Protein AF-A0A952P368-F1 (afdb_monomer_lite)

Foldseek 3Di:
DDDLLVVCVVVVHHSPDDPVVSQVVVQVVCCVVVVDRDDDVVVVVVCVVVPPPPPPDPPPPDDDDDDDDDPDDDDDPVPPPPPPDDD

Sequence (87 aa):
MKKLGQIMNELGFRADASQASKEAFIKHLLRVSEGVHVMPPTEVELVAQQGSKVATLPTAQKRKLEDPQPIQLSFDFSSQKDDKDSA

pLDDT: mean 71.13, std 12.74, range [47.75, 91.62]

Structure (mmCIF, N/CA/C/O backbone):
data_AF-A0A952P368-F1
#
_entry.id   AF-A0A952P368-F1
#
loop_
_atom_site.group_PDB
_atom_site.id
_atom_site.type_symbol
_atom_site.label_atom_id
_atom_site.label_alt_id
_atom_site.label_comp_id
_atom_site.label_asym_id
_atom_site.label_entity_id
_atom_site.label_seq_id
_atom_site.pdbx_PDB_ins_code
_atom_site.Cartn_x
_atom_site.Cartn_y
_atom_site.Cartn_z
_atom_site.occupancy
_atom_site.B_iso_or_equiv
_atom_site.auth_seq_id
_atom_site.auth_comp_id
_atom_site.auth_asym_id
_atom_site.auth_atom_id
_atom_site.pdbx_PDB_model_num
ATOM 1 N N . MET A 1 1 ? 13.921 -12.332 9.052 1.00 51.09 1 MET A N 1
ATOM 2 C CA . MET A 1 1 ? 12.646 -11.717 8.616 1.00 51.09 1 MET A CA 1
ATOM 3 C C . MET A 1 1 ? 12.577 -11.770 7.096 1.00 51.09 1 MET A C 1
ATOM 5 O O . MET A 1 1 ? 13.588 -11.472 6.466 1.00 51.09 1 MET A O 1
ATOM 9 N N . LYS A 1 2 ? 11.450 -12.194 6.507 1.00 70.25 2 LYS A N 1
ATOM 10 C CA . LYS A 1 2 ? 11.276 -12.183 5.042 1.00 70.25 2 LYS A CA 1
ATOM 11 C C . LYS A 1 2 ? 11.284 -10.735 4.534 1.00 70.25 2 LYS A C 1
ATOM 13 O O . LYS A 1 2 ? 10.773 -9.848 5.215 1.00 70.25 2 LYS A O 1
ATOM 18 N N . LYS A 1 3 ? 11.869 -10.482 3.358 1.00 83.50 3 LYS A N 1
ATOM 19 C CA . LYS A 1 3 ? 11.852 -9.139 2.747 1.00 83.50 3 LYS A CA 1
ATOM 20 C C . LYS A 1 3 ? 10.470 -8.874 2.144 1.00 83.50 3 LYS A C 1
ATOM 22 O O . LYS A 1 3 ? 9.885 -9.776 1.556 1.00 83.50 3 LYS A O 1
ATOM 27 N N . LEU A 1 4 ? 9.982 -7.635 2.214 1.00 83.12 4 LEU A N 1
ATOM 28 C CA . LEU A 1 4 ? 8.660 -7.251 1.694 1.00 83.12 4 LEU A CA 1
ATOM 29 C C . LEU A 1 4 ? 8.426 -7.688 0.238 1.00 83.12 4 LEU A C 1
ATOM 31 O O . LEU A 1 4 ? 7.370 -8.215 -0.092 1.00 83.12 4 LEU A O 1
ATOM 35 N N . GLY A 1 5 ? 9.442 -7.548 -0.619 1.00 82.56 5 GLY A N 1
ATOM 36 C CA . GLY A 1 5 ? 9.357 -7.991 -2.013 1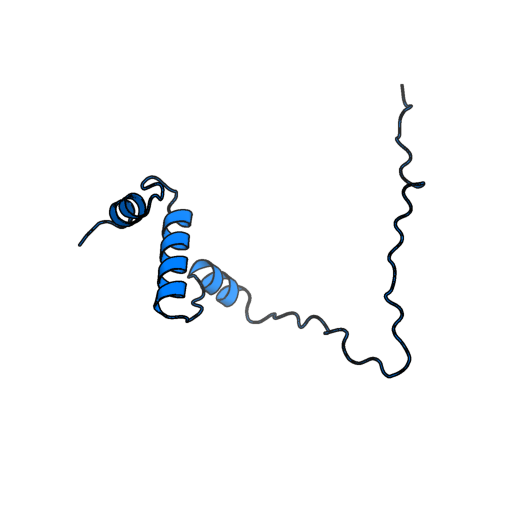.00 82.56 5 GLY A CA 1
ATOM 37 C C . GLY A 1 5 ? 9.146 -9.503 -2.173 1.00 82.56 5 GLY A C 1
ATOM 38 O O . GLY A 1 5 ? 8.503 -9.917 -3.128 1.00 82.56 5 GLY A O 1
ATOM 39 N N . GLN A 1 6 ? 9.627 -10.328 -1.235 1.00 86.00 6 GLN A N 1
ATOM 40 C CA . GLN A 1 6 ? 9.375 -11.776 -1.250 1.00 86.00 6 GLN A CA 1
ATOM 41 C C . GLN A 1 6 ? 7.917 -12.083 -0.908 1.00 86.00 6 GLN A C 1
ATOM 43 O O . GLN A 1 6 ? 7.306 -12.902 -1.580 1.00 86.00 6 GLN A O 1
ATOM 48 N N . ILE A 1 7 ? 7.349 -11.382 0.078 1.00 85.94 7 ILE A N 1
ATOM 49 C CA . ILE A 1 7 ? 5.935 -11.519 0.462 1.00 85.94 7 ILE A CA 1
ATOM 50 C C . ILE A 1 7 ? 5.029 -11.112 -0.705 1.00 85.94 7 ILE A C 1
ATOM 52 O O . ILE A 1 7 ? 4.077 -11.813 -1.028 1.00 85.94 7 ILE A O 1
ATOM 56 N N . MET A 1 8 ? 5.359 -10.007 -1.379 1.00 87.81 8 MET A N 1
ATOM 57 C CA . MET A 1 8 ? 4.645 -9.580 -2.583 1.00 87.81 8 MET A CA 1
ATOM 58 C C . MET A 1 8 ? 4.703 -10.644 -3.680 1.00 87.81 8 MET A C 1
ATOM 60 O O . MET A 1 8 ? 3.667 -10.971 -4.248 1.00 87.81 8 MET A O 1
ATOM 64 N N . ASN A 1 9 ? 5.880 -11.227 -3.927 1.00 91.12 9 ASN A N 1
ATOM 65 C CA . ASN A 1 9 ? 6.043 -12.266 -4.943 1.00 91.12 9 ASN A CA 1
ATOM 66 C C . ASN A 1 9 ? 5.250 -13.543 -4.617 1.00 91.12 9 ASN 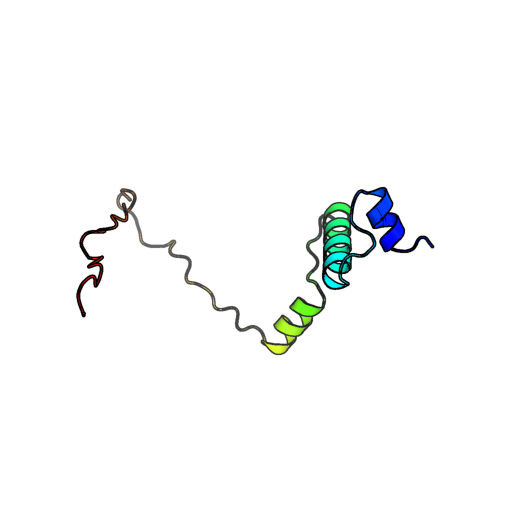A C 1
ATOM 68 O O . ASN A 1 9 ? 4.622 -14.114 -5.501 1.00 91.12 9 ASN A O 1
ATOM 72 N N . GLU A 1 10 ? 5.240 -13.968 -3.347 1.00 87.00 10 GLU A N 1
ATOM 73 C CA . GLU A 1 10 ? 4.451 -15.118 -2.870 1.00 87.00 10 GLU A CA 1
ATOM 74 C C . GLU A 1 10 ? 2.940 -14.911 -3.087 1.00 87.00 10 GLU A C 1
ATOM 76 O O . GLU A 1 10 ? 2.213 -15.870 -3.331 1.00 87.00 10 GLU A O 1
ATOM 81 N N . LEU A 1 11 ? 2.474 -13.661 -3.051 1.00 85.44 11 LEU A N 1
ATOM 82 C CA . LEU A 1 11 ? 1.073 -13.284 -3.256 1.00 85.44 11 LEU A CA 1
ATOM 83 C C . LEU A 1 11 ? 0.737 -12.931 -4.717 1.00 85.44 11 LEU A C 1
ATOM 85 O O . LEU A 1 11 ? -0.370 -12.478 -4.997 1.00 85.44 11 LEU A O 1
ATOM 89 N N . GLY A 1 12 ? 1.676 -13.123 -5.651 1.00 86.31 12 GLY A N 1
ATOM 90 C CA . GLY A 1 12 ? 1.478 -12.842 -7.077 1.00 86.31 12 GLY A CA 1
ATOM 91 C C . GLY A 1 12 ? 1.634 -11.369 -7.471 1.00 86.31 12 GLY A C 1
ATOM 92 O O . GLY A 1 12 ? 1.309 -10.991 -8.595 1.00 86.31 12 GLY A O 1
ATOM 93 N N . PHE A 1 13 ? 2.151 -10.524 -6.577 1.00 86.62 13 PHE A N 1
ATOM 94 C CA . PHE A 1 13 ? 2.473 -9.129 -6.863 1.00 86.62 13 PHE A CA 1
ATOM 95 C C . PHE A 1 13 ? 3.922 -8.972 -7.327 1.00 86.62 13 PHE A C 1
ATOM 97 O O . PHE A 1 13 ? 4.831 -9.697 -6.921 1.00 86.62 13 PHE A O 1
ATOM 104 N N . ARG A 1 14 ? 4.169 -7.949 -8.149 1.00 87.38 14 ARG A N 1
ATOM 105 C CA . ARG A 1 14 ? 5.515 -7.636 -8.641 1.00 87.38 14 ARG A CA 1
ATOM 106 C C . ARG A 1 14 ? 6.446 -7.219 -7.498 1.00 87.38 14 ARG A C 1
ATOM 108 O O . ARG A 1 14 ? 6.264 -6.164 -6.893 1.00 87.38 14 ARG A O 1
ATOM 115 N N . ALA A 1 15 ? 7.501 -7.997 -7.263 1.00 84.88 15 ALA A N 1
ATOM 116 C CA . ALA A 1 15 ? 8.523 -7.691 -6.256 1.00 84.88 15 ALA A CA 1
ATOM 117 C C . ALA A 1 15 ? 9.363 -6.435 -6.580 1.00 84.88 15 ALA A C 1
ATOM 119 O O . ALA A 1 15 ? 9.883 -5.776 -5.672 1.00 84.88 15 ALA A O 1
ATOM 120 N N . ASP A 1 16 ? 9.492 -6.092 -7.867 1.00 89.31 16 ASP A N 1
ATOM 121 C CA . ASP A 1 16 ? 10.264 -4.932 -8.341 1.00 89.31 16 ASP A CA 1
ATOM 122 C C . ASP A 1 16 ? 9.484 -3.609 -8.315 1.00 89.31 16 ASP A C 1
ATOM 124 O O . ASP A 1 16 ? 10.018 -2.581 -8.721 1.00 89.31 16 ASP A O 1
ATOM 128 N N . ALA A 1 17 ? 8.246 -3.615 -7.815 1.00 87.19 17 ALA A N 1
ATOM 129 C CA . ALA A 1 17 ? 7.390 -2.440 -7.846 1.00 87.19 17 ALA A CA 1
ATOM 130 C C . ALA A 1 17 ? 8.026 -1.222 -7.147 1.00 87.19 17 ALA A C 1
ATOM 132 O O . ALA A 1 17 ? 8.868 -1.354 -6.241 1.00 87.19 17 ALA A O 1
ATOM 133 N N . SER A 1 18 ? 7.585 -0.029 -7.562 1.00 91.62 18 SER A N 1
ATOM 134 C CA . SER A 1 18 ? 7.995 1.243 -6.962 1.00 91.62 18 SER A CA 1
ATOM 135 C C . SER A 1 18 ? 7.741 1.248 -5.453 1.00 91.62 18 SER A C 1
ATOM 137 O O . SER A 1 18 ? 6.849 0.551 -4.962 1.00 91.62 18 SER A O 1
ATOM 139 N N . GLN A 1 19 ? 8.503 2.049 -4.703 1.00 87.12 19 GLN A N 1
ATOM 140 C CA . GLN A 1 19 ? 8.327 2.137 -3.247 1.00 87.12 19 GLN A CA 1
ATOM 141 C C . GLN A 1 19 ? 6.890 2.522 -2.867 1.00 87.12 19 GLN A C 1
ATOM 143 O O . GLN A 1 19 ? 6.287 1.857 -2.031 1.00 87.12 19 GLN A O 1
ATOM 148 N N . ALA A 1 20 ? 6.282 3.465 -3.595 1.00 88.19 20 ALA A N 1
ATOM 149 C CA . ALA A 1 20 ? 4.877 3.835 -3.414 1.00 88.19 20 ALA A CA 1
ATOM 150 C C . ALA A 1 20 ? 3.909 2.640 -3.550 1.00 88.19 20 ALA A C 1
ATOM 152 O O . ALA A 1 20 ? 2.956 2.505 -2.786 1.00 88.19 20 ALA A O 1
ATOM 153 N N . SER A 1 21 ? 4.166 1.726 -4.492 1.00 87.50 21 SER A N 1
ATOM 154 C CA . SER A 1 21 ? 3.329 0.530 -4.681 1.00 87.50 21 SER A CA 1
ATOM 155 C C . SER A 1 21 ? 3.500 -0.477 -3.542 1.00 87.50 21 SER A C 1
ATOM 157 O O . SER A 1 21 ? 2.539 -1.126 -3.132 1.00 87.50 21 SER A O 1
ATOM 159 N N . LYS A 1 22 ? 4.723 -0.602 -3.016 1.00 90.12 22 LYS A N 1
ATOM 160 C CA . LYS A 1 22 ? 5.043 -1.461 -1.867 1.00 90.12 22 LYS A CA 1
ATOM 161 C C . LYS A 1 22 ? 4.362 -0.962 -0.594 1.00 90.12 22 LYS A C 1
ATOM 163 O O . LYS A 1 22 ? 3.817 -1.758 0.166 1.00 90.12 22 LYS A O 1
ATOM 168 N N . GLU A 1 23 ? 4.334 0.350 -0.398 1.00 88.31 23 GLU A N 1
ATOM 169 C CA . GLU A 1 23 ? 3.623 0.991 0.709 1.00 88.31 23 GLU A CA 1
ATOM 170 C C . GLU A 1 23 ? 2.107 0.824 0.588 1.00 88.31 23 GLU A C 1
ATOM 172 O O . GLU A 1 23 ? 1.455 0.429 1.555 1.00 88.31 23 GLU A O 1
ATOM 177 N N . ALA A 1 24 ? 1.538 1.041 -0.602 1.00 87.06 24 ALA A N 1
ATOM 178 C CA . ALA A 1 24 ? 0.115 0.815 -0.849 1.00 87.06 24 ALA A CA 1
ATOM 179 C C . ALA A 1 24 ? -0.291 -0.646 -0.588 1.00 87.06 24 ALA A C 1
ATOM 181 O O . ALA A 1 24 ? -1.341 -0.906 0.003 1.00 87.06 24 ALA A O 1
ATOM 182 N N . PHE A 1 25 ? 0.566 -1.595 -0.973 1.00 88.12 25 PHE A N 1
ATOM 183 C CA . PHE A 1 25 ? 0.382 -3.015 -0.696 1.00 88.12 25 PHE A CA 1
ATOM 184 C C . PHE A 1 25 ? 0.363 -3.315 0.812 1.00 88.12 25 PHE A C 1
ATOM 186 O O . PHE A 1 25 ? -0.556 -3.980 1.291 1.00 88.12 25 PHE A O 1
ATOM 193 N N . ILE A 1 26 ? 1.312 -2.771 1.584 1.00 88.06 26 ILE A N 1
ATOM 194 C CA . ILE A 1 26 ? 1.312 -2.918 3.050 1.00 88.06 26 ILE A CA 1
ATOM 195 C C . ILE A 1 26 ? 0.062 -2.281 3.663 1.00 88.06 26 ILE A C 1
ATOM 197 O O . ILE A 1 26 ? -0.582 -2.892 4.512 1.00 88.06 26 ILE A O 1
ATOM 201 N N . LYS A 1 27 ? -0.313 -1.076 3.218 1.00 84.62 27 LYS A N 1
ATOM 202 C CA . LYS A 1 27 ? -1.507 -0.368 3.701 1.00 84.62 27 LYS A CA 1
ATOM 203 C C . LYS A 1 27 ? -2.769 -1.196 3.473 1.00 84.62 27 LYS A C 1
ATOM 205 O O . LYS A 1 27 ? -3.638 -1.248 4.339 1.00 84.62 27 LYS A O 1
ATOM 210 N N . HIS A 1 28 ? -2.866 -1.857 2.321 1.00 83.81 28 HIS A N 1
ATOM 211 C CA . HIS A 1 28 ? -3.969 -2.762 2.032 1.00 83.81 28 HIS A CA 1
ATOM 212 C C . HIS A 1 28 ? -3.980 -3.963 2.985 1.00 83.81 28 HIS A C 1
ATOM 214 O O . HIS A 1 28 ? -5.023 -4.251 3.565 1.00 83.81 28 HIS A O 1
ATOM 220 N N . LEU A 1 29 ? -2.833 -4.615 3.204 1.00 83.94 29 LEU A N 1
ATOM 221 C CA . LEU A 1 29 ? -2.738 -5.753 4.122 1.00 83.94 29 LEU A CA 1
ATOM 222 C C . LEU A 1 29 ? -3.105 -5.380 5.561 1.00 83.94 29 LEU A C 1
ATOM 224 O O . LEU A 1 29 ? -3.901 -6.088 6.168 1.00 83.94 29 LEU A O 1
ATOM 228 N N . LEU A 1 30 ? -2.594 -4.256 6.072 1.00 80.69 30 LEU A N 1
ATOM 229 C CA . LEU A 1 30 ? -2.930 -3.753 7.409 1.00 80.69 30 LEU A CA 1
ATOM 230 C C . LEU A 1 30 ? -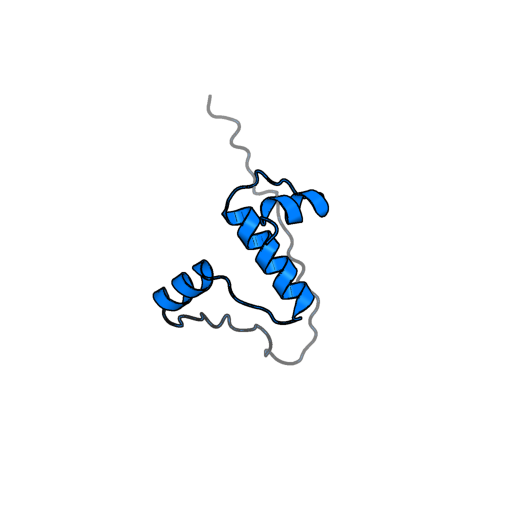4.422 -3.437 7.536 1.00 80.69 30 LEU A C 1
ATOM 232 O O . LEU A 1 30 ? -5.070 -3.832 8.503 1.00 80.69 30 LEU A O 1
ATOM 236 N N . ARG A 1 31 ? -5.000 -2.785 6.519 1.00 75.19 31 ARG A N 1
ATOM 237 C CA . ARG A 1 31 ? -6.437 -2.490 6.479 1.00 75.19 31 ARG A CA 1
ATOM 238 C C . ARG A 1 31 ? -7.279 -3.764 6.528 1.00 75.19 31 ARG A C 1
ATOM 240 O O . ARG A 1 31 ? -8.302 -3.784 7.207 1.00 75.19 31 ARG A O 1
ATOM 247 N N . VAL A 1 32 ? -6.876 -4.800 5.794 1.00 78.94 32 VAL A N 1
ATOM 248 C CA . VAL A 1 32 ? -7.575 -6.092 5.778 1.00 78.94 32 VAL A CA 1
ATOM 249 C C . VAL A 1 32 ? -7.384 -6.839 7.101 1.00 78.94 32 VAL A C 1
ATOM 251 O O . VAL A 1 32 ? -8.331 -7.462 7.568 1.00 78.94 32 VAL A O 1
ATOM 254 N N . SER A 1 33 ? -6.203 -6.764 7.724 1.00 77.00 33 SER A N 1
ATOM 255 C CA . SER A 1 33 ? -5.909 -7.497 8.960 1.00 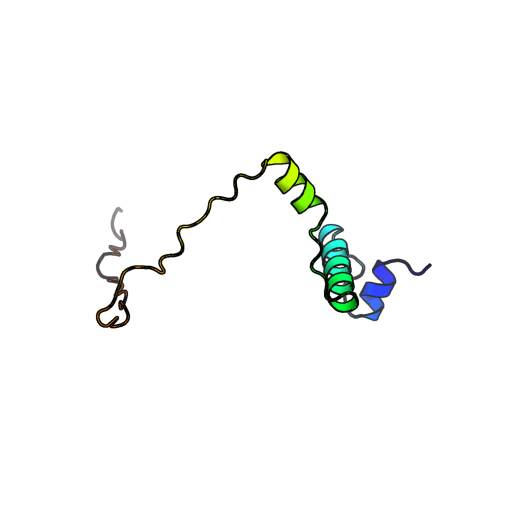77.00 33 SER A CA 1
ATOM 256 C C . SER A 1 33 ? -6.518 -6.873 10.212 1.00 77.00 33 SER A C 1
ATOM 258 O O . SER A 1 33 ? -6.934 -7.601 11.105 1.00 77.00 33 SER A O 1
ATOM 260 N N . GLU A 1 34 ? -6.560 -5.544 10.301 1.00 64.12 34 GLU A N 1
ATOM 261 C CA . GLU A 1 34 ? -7.041 -4.843 11.498 1.00 64.12 34 GLU A CA 1
ATOM 262 C C . GLU A 1 34 ? -8.507 -4.414 11.376 1.00 64.12 34 GLU A C 1
ATOM 264 O O . GLU A 1 34 ? -9.146 -4.113 12.379 1.00 64.12 34 GLU A O 1
ATOM 269 N N . GLY A 1 35 ? -9.058 -4.338 10.158 1.00 55.97 35 GLY A N 1
ATOM 270 C CA . GLY A 1 35 ? -10.357 -3.701 9.911 1.00 55.97 35 GLY A CA 1
ATOM 271 C C . GLY A 1 35 ? -10.363 -2.190 10.197 1.00 55.97 35 GLY A C 1
ATOM 272 O O . GLY A 1 35 ? -11.393 -1.536 10.038 1.00 55.97 35 GLY A O 1
ATOM 273 N N . VAL A 1 36 ? -9.221 -1.617 10.592 1.00 57.12 36 VAL A N 1
ATOM 274 C CA . VAL A 1 36 ? -9.057 -0.213 10.975 1.00 57.12 36 VAL A CA 1
ATOM 275 C C . VAL A 1 36 ? -8.454 0.568 9.810 1.00 57.12 36 VAL A C 1
ATOM 277 O O . VAL A 1 36 ? -7.484 0.161 9.169 1.00 57.12 36 VAL A O 1
ATOM 280 N N . HIS A 1 37 ? -9.067 1.705 9.489 1.00 57.28 37 HIS A N 1
ATOM 281 C CA . HIS A 1 37 ? -8.603 2.589 8.428 1.00 57.28 37 HIS A CA 1
ATOM 282 C C . HIS A 1 37 ? -7.448 3.458 8.940 1.00 57.28 37 HIS A C 1
ATOM 284 O O . HIS A 1 37 ? -7.678 4.405 9.688 1.00 57.28 37 HIS A O 1
ATOM 290 N N . VAL A 1 38 ? -6.213 3.145 8.540 1.00 62.09 38 VAL A N 1
ATOM 291 C CA . VAL A 1 38 ? -5.029 3.939 8.905 1.00 62.09 38 VAL A CA 1
ATOM 292 C C . VAL A 1 38 ? -4.631 4.857 7.747 1.00 62.09 38 VAL A C 1
ATOM 294 O O . VAL A 1 38 ? -4.483 4.418 6.598 1.00 62.09 38 VAL A O 1
ATOM 297 N N . MET A 1 39 ? -4.476 6.146 8.051 1.00 63.91 39 MET A N 1
ATOM 298 C CA . MET A 1 39 ? -4.043 7.170 7.099 1.00 63.91 39 MET A CA 1
ATOM 299 C C . MET A 1 39 ? -2.522 7.037 6.860 1.00 63.91 39 MET A C 1
ATOM 301 O O . MET A 1 39 ? -1.770 6.878 7.820 1.00 63.91 39 MET A O 1
ATOM 305 N N . PRO A 1 40 ? -2.046 7.037 5.603 1.00 68.06 40 PRO A N 1
ATOM 306 C CA . PRO A 1 40 ? -0.642 6.867 5.258 1.00 68.06 40 PRO A CA 1
ATOM 307 C C . PRO A 1 40 ? 0.156 8.130 5.610 1.00 68.06 40 PRO A C 1
ATOM 309 O O . PRO A 1 40 ? -0.400 9.228 5.592 1.00 68.06 40 PRO A O 1
ATOM 312 N N . PRO A 1 41 ? 1.468 8.003 5.863 1.00 67.56 41 PRO A N 1
ATOM 313 C CA . PRO A 1 41 ? 2.295 9.098 6.371 1.00 67.56 41 PRO A CA 1
ATOM 314 C C . PRO A 1 41 ? 2.298 10.334 5.462 1.00 67.56 41 PRO A C 1
ATOM 316 O O . PRO A 1 41 ? 2.241 11.447 5.965 1.00 67.56 41 PRO A O 1
ATOM 319 N N . THR A 1 42 ? 2.254 10.165 4.137 1.00 71.31 42 THR A N 1
ATOM 320 C CA . THR A 1 42 ? 2.160 11.291 3.192 1.00 71.31 42 THR A CA 1
ATOM 321 C C . THR A 1 42 ? 0.843 12.060 3.319 1.00 71.31 42 THR A C 1
ATOM 323 O O . THR A 1 42 ? 0.833 13.285 3.279 1.00 71.31 42 THR A O 1
ATOM 326 N N . GLU A 1 43 ? -0.283 11.363 3.502 1.00 67.81 43 GLU A N 1
ATOM 327 C CA . GLU A 1 43 ? -1.570 12.024 3.761 1.00 67.81 43 GLU A CA 1
ATOM 328 C C . GLU A 1 43 ? -1.570 12.672 5.152 1.00 67.81 43 GLU A C 1
ATOM 330 O O . GLU A 1 43 ? -2.109 13.762 5.306 1.00 67.81 43 GLU A O 1
ATOM 335 N N . VAL A 1 44 ? -0.908 12.065 6.145 1.00 74.19 44 VAL A N 1
ATOM 336 C CA . VAL A 1 44 ? -0.731 12.662 7.479 1.00 74.19 44 VAL A CA 1
ATOM 337 C C . VAL A 1 44 ? 0.079 13.960 7.404 1.00 74.19 44 VAL A C 1
ATOM 339 O O . VAL A 1 44 ? -0.320 14.950 8.011 1.00 74.19 44 VAL A O 1
ATOM 342 N N . GLU A 1 45 ? 1.171 13.998 6.636 1.00 74.31 45 GLU A N 1
ATOM 343 C CA . GLU A 1 45 ? 1.975 15.208 6.422 1.00 74.31 45 GLU A CA 1
ATOM 344 C C . GLU A 1 45 ? 1.176 16.307 5.716 1.00 74.31 45 GLU A C 1
ATOM 346 O O . GLU A 1 45 ? 1.206 17.462 6.140 1.00 74.31 45 GLU A O 1
ATOM 351 N N . LEU A 1 46 ? 0.406 15.953 4.685 1.00 70.75 46 LEU A N 1
ATOM 352 C CA . LEU A 1 46 ? -0.453 16.900 3.974 1.00 70.75 46 LEU A CA 1
ATOM 353 C C . LEU A 1 46 ? -1.562 17.454 4.877 1.00 70.75 46 LEU A C 1
ATOM 355 O O . LEU A 1 46 ? -1.802 18.659 4.879 1.00 70.75 46 LEU A O 1
ATOM 359 N N . VAL A 1 47 ? -2.198 16.610 5.693 1.00 69.44 47 VAL A N 1
ATOM 360 C CA . VAL A 1 47 ? -3.229 17.028 6.656 1.00 69.44 47 VAL A CA 1
ATOM 361 C C . VAL A 1 47 ? -2.633 17.893 7.771 1.00 69.44 47 VAL A C 1
ATOM 363 O O . VAL A 1 47 ? -3.245 18.889 8.167 1.00 69.44 47 VAL A O 1
ATOM 366 N N . ALA A 1 48 ? -1.427 17.567 8.243 1.00 69.44 48 ALA A N 1
ATOM 367 C CA . ALA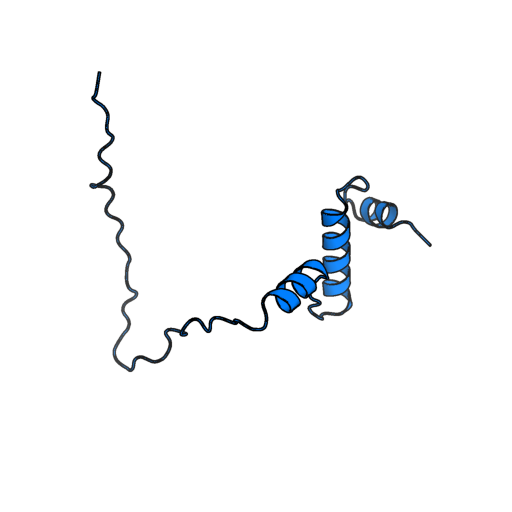 A 1 48 ? -0.705 18.365 9.230 1.00 69.44 48 ALA A CA 1
ATOM 368 C C . ALA A 1 48 ? -0.316 19.748 8.678 1.00 69.44 48 ALA A C 1
ATOM 370 O O . ALA A 1 48 ? -0.434 20.746 9.386 1.00 69.44 48 ALA A O 1
ATOM 371 N N . GLN A 1 49 ? 0.088 19.827 7.406 1.00 68.19 49 GLN A N 1
ATOM 372 C CA . GLN A 1 49 ? 0.436 21.087 6.741 1.00 68.19 49 GLN A CA 1
ATOM 373 C C . GLN A 1 49 ? -0.789 21.933 6.365 1.00 68.19 49 GLN A C 1
ATOM 375 O O . GLN A 1 49 ? -0.726 23.160 6.411 1.00 68.19 49 GLN A O 1
ATOM 380 N N . GLN A 1 50 ? -1.911 21.304 5.998 1.00 63.66 50 GLN A N 1
ATOM 381 C CA . GLN A 1 50 ? -3.122 22.001 5.544 1.00 63.66 50 GLN A CA 1
ATOM 382 C C . GLN A 1 50 ? -4.054 22.455 6.673 1.00 63.66 50 GLN A C 1
ATOM 384 O O . GLN A 1 50 ? -5.046 23.126 6.384 1.00 63.66 50 GLN A O 1
ATOM 389 N N . GLY A 1 51 ? -3.733 22.137 7.934 1.00 54.84 51 GLY A N 1
ATOM 390 C CA . GLY A 1 51 ? -4.346 22.731 9.121 1.00 54.84 51 GLY A CA 1
ATOM 391 C C . GLY A 1 51 ? -5.869 22.834 9.038 1.00 54.84 51 GLY A C 1
ATOM 392 O O . GLY A 1 51 ? -6.399 23.924 8.856 1.00 54.84 51 GLY A O 1
ATOM 393 N N . SER A 1 52 ? -6.566 21.699 9.147 1.00 58.59 52 SER A N 1
ATOM 394 C CA . SER A 1 52 ? -8.022 21.585 9.351 1.00 58.59 52 SER A CA 1
ATOM 395 C C . SER A 1 52 ? -8.903 22.587 8.578 1.00 58.59 52 SER A C 1
ATOM 397 O O . SER A 1 52 ? -9.881 23.115 9.103 1.00 58.59 52 SER A O 1
ATOM 399 N N . LYS A 1 53 ? -8.610 22.845 7.299 1.00 59.16 53 LYS A N 1
ATOM 400 C CA . LYS A 1 53 ? -9.588 23.439 6.375 1.00 59.16 53 LYS A CA 1
ATOM 401 C C . LYS A 1 53 ? -10.424 22.327 5.757 1.00 59.16 53 LYS A C 1
ATOM 403 O O . LYS A 1 53 ? -10.396 22.102 4.551 1.00 59.16 53 LYS A O 1
ATOM 408 N N . VAL A 1 54 ? -11.163 21.602 6.595 1.00 56.59 54 VAL A N 1
ATOM 409 C CA . VAL A 1 54 ? -12.244 20.742 6.110 1.00 56.59 54 VAL A CA 1
ATOM 410 C C . VAL A 1 54 ? -13.316 21.686 5.579 1.00 56.59 54 VAL A C 1
ATOM 412 O O . VAL A 1 54 ? -14.095 22.248 6.344 1.00 56.59 54 VAL A O 1
ATOM 415 N N . ALA A 1 55 ? -13.305 21.937 4.271 1.00 63.50 55 ALA A N 1
ATOM 416 C CA . ALA A 1 55 ? -14.391 22.631 3.603 1.00 63.50 55 ALA A CA 1
ATOM 417 C C . ALA A 1 55 ? -15.633 21.746 3.729 1.00 63.50 55 ALA A C 1
ATOM 419 O O . ALA A 1 55 ? -15.788 20.756 3.014 1.00 63.50 55 ALA A O 1
ATOM 420 N N . THR A 1 56 ? -16.490 22.068 4.693 1.00 58.62 56 THR A N 1
ATOM 421 C CA . THR A 1 56 ? -17.799 21.450 4.854 1.00 58.62 56 THR A CA 1
ATOM 422 C C . THR A 1 56 ? -18.594 21.752 3.590 1.00 58.62 56 THR A C 1
ATOM 424 O O . THR A 1 56 ? -19.145 22.840 3.431 1.00 58.62 56 THR A O 1
ATOM 427 N N . LEU A 1 57 ? -18.617 20.807 2.649 1.00 61.38 57 LEU A N 1
ATOM 428 C CA . LEU A 1 57 ? -19.556 20.859 1.538 1.00 61.38 57 LEU A CA 1
ATOM 429 C C . LEU A 1 57 ? -20.960 20.864 2.154 1.00 61.38 57 LEU A C 1
ATOM 431 O O . LEU A 1 57 ? -21.264 19.956 2.935 1.00 61.38 57 LEU A O 1
ATOM 435 N N . PRO A 1 58 ? -21.808 21.869 1.869 1.00 55.94 58 PRO A N 1
ATOM 436 C CA . PRO A 1 58 ? -23.171 21.861 2.361 1.00 55.94 58 PRO A CA 1
ATOM 437 C C . PRO A 1 58 ? -23.855 20.631 1.773 1.00 55.94 58 PRO A C 1
ATOM 439 O O . PRO A 1 58 ? -24.111 20.548 0.572 1.00 55.94 58 PRO A O 1
ATOM 442 N N . THR A 1 59 ? -24.126 19.648 2.627 1.00 55.34 59 THR A N 1
ATOM 443 C CA . THR A 1 59 ? -25.003 18.538 2.296 1.00 55.34 59 THR A CA 1
ATOM 444 C C . THR A 1 59 ? -26.345 19.145 1.910 1.00 55.34 59 THR A C 1
ATOM 446 O O . THR A 1 59 ? -27.041 19.750 2.725 1.00 55.34 59 THR A O 1
ATOM 449 N N . ALA A 1 60 ? -26.693 19.026 0.630 1.00 53.69 60 ALA A N 1
ATOM 450 C CA . ALA A 1 60 ? -27.950 19.482 0.050 1.00 53.69 60 ALA A CA 1
ATOM 451 C C . ALA A 1 60 ? -29.135 18.615 0.522 1.00 53.69 60 ALA A C 1
ATOM 453 O O . ALA A 1 60 ? -29.916 18.108 -0.273 1.00 53.69 60 ALA A O 1
ATOM 454 N N . GLN A 1 61 ? -29.269 18.411 1.831 1.00 55.69 61 GLN A N 1
ATOM 455 C CA . GLN A 1 61 ? -30.341 17.642 2.449 1.00 55.69 61 GLN A CA 1
ATOM 456 C C . GLN A 1 61 ? -30.920 18.436 3.613 1.00 55.69 61 GLN A C 1
ATOM 458 O O . GLN A 1 61 ? -30.678 18.132 4.776 1.00 55.69 61 GLN A O 1
ATOM 463 N N . LYS A 1 62 ? -31.654 19.500 3.269 1.00 52.56 62 LYS A N 1
ATOM 464 C CA . LYS A 1 62 ? -32.777 20.071 4.037 1.00 52.56 62 LYS A CA 1
ATOM 465 C C . LYS A 1 62 ? -33.373 21.246 3.253 1.00 52.56 62 LYS A C 1
ATOM 467 O O . LYS A 1 62 ? -33.301 22.401 3.660 1.00 52.56 62 LYS A O 1
ATOM 472 N N . ARG A 1 63 ? -33.998 20.954 2.111 1.00 50.16 63 ARG A N 1
ATOM 473 C CA . ARG A 1 63 ? -35.148 21.747 1.657 1.00 50.16 63 ARG A CA 1
ATOM 474 C C . ARG A 1 63 ? -36.348 20.814 1.576 1.00 50.16 63 ARG A C 1
ATOM 476 O O . ARG A 1 63 ? -36.224 19.655 1.205 1.00 50.16 63 ARG A O 1
ATOM 483 N N . LYS A 1 64 ? -37.425 21.325 2.152 1.00 47.75 64 LYS A N 1
ATOM 484 C CA . LYS A 1 64 ? -38.613 20.643 2.647 1.00 47.75 64 LYS A CA 1
ATOM 485 C C . LYS A 1 64 ? -39.436 20.029 1.510 1.00 47.75 64 LYS A C 1
ATOM 487 O O . LYS A 1 64 ? -39.481 20.606 0.436 1.00 47.75 64 LYS A O 1
ATOM 492 N N . LEU A 1 65 ? -40.092 18.911 1.830 1.00 54.25 65 LEU A N 1
ATOM 493 C CA . LEU A 1 65 ? -41.519 18.657 1.594 1.00 54.25 65 LEU A CA 1
ATOM 494 C C . LEU A 1 65 ? -42.118 19.370 0.365 1.00 54.25 65 LEU A C 1
ATOM 496 O O . LEU A 1 65 ? -42.604 20.484 0.506 1.00 54.25 65 LEU A O 1
ATOM 500 N N . GLU A 1 66 ? -42.023 18.733 -0.802 1.00 55.84 66 GLU A N 1
ATOM 501 C CA . GLU A 1 66 ? -43.091 18.483 -1.793 1.00 55.84 66 GLU A CA 1
ATOM 502 C C . GLU A 1 66 ? -42.428 17.910 -3.067 1.00 55.84 66 GLU A C 1
ATOM 504 O O . GLU A 1 66 ? -41.516 18.508 -3.629 1.00 55.84 66 GLU A O 1
ATOM 509 N N . ASP A 1 67 ? -42.799 16.665 -3.384 1.00 60.56 67 ASP A N 1
ATOM 510 C CA . ASP A 1 67 ? -42.387 15.755 -4.473 1.00 60.56 67 ASP A CA 1
ATOM 511 C C . ASP A 1 67 ? -41.105 16.041 -5.295 1.00 60.56 67 ASP A C 1
ATOM 513 O O . ASP A 1 67 ? -41.095 16.905 -6.175 1.00 60.56 67 ASP A O 1
ATOM 517 N N . PRO A 1 68 ? -40.038 15.220 -5.161 1.00 57.75 68 PRO A N 1
ATOM 518 C CA . PRO A 1 68 ? -38.897 15.286 -6.059 1.00 57.75 68 PRO A CA 1
ATOM 519 C C . PRO A 1 68 ? -39.120 14.354 -7.255 1.00 57.75 68 PRO A C 1
ATOM 521 O O . PRO A 1 68 ? -38.767 13.174 -7.219 1.00 57.75 68 PRO A O 1
ATOM 524 N N . GLN A 1 69 ? -39.650 14.883 -8.356 1.00 64.06 69 GLN A N 1
ATOM 525 C CA . GLN A 1 69 ? -39.324 14.284 -9.651 1.00 64.06 69 GLN A CA 1
ATOM 526 C C . GLN A 1 69 ? -37.795 14.354 -9.821 1.00 64.06 69 GLN A C 1
ATOM 528 O O . GLN A 1 69 ? -37.204 15.404 -9.539 1.00 64.06 69 GLN A O 1
ATOM 533 N N . PRO A 1 70 ? -37.125 13.259 -10.222 1.00 70.19 70 PRO A N 1
ATOM 534 C CA . PRO A 1 70 ? -35.688 13.284 -10.444 1.00 70.19 70 PRO A CA 1
ATOM 535 C C . PRO A 1 70 ? -35.369 14.355 -11.489 1.00 70.19 70 PRO A C 1
ATOM 537 O O . PRO A 1 70 ? -35.932 14.357 -12.583 1.00 70.19 70 PRO A O 1
ATOM 540 N N . ILE A 1 71 ? -34.480 15.288 -11.141 1.00 71.38 71 ILE A N 1
ATOM 541 C CA . ILE A 1 71 ? -34.022 16.325 -12.067 1.00 71.38 71 ILE A CA 1
ATOM 542 C C . ILE A 1 71 ? -33.252 15.621 -13.181 1.00 71.38 71 ILE A C 1
ATOM 544 O O . ILE A 1 71 ? -32.120 15.172 -12.991 1.00 71.38 71 ILE A O 1
ATOM 548 N N . GLN A 1 72 ? -33.884 15.500 -14.342 1.00 71.31 72 GLN A N 1
ATOM 549 C CA . GLN A 1 72 ? -33.259 14.950 -15.529 1.00 71.31 72 GLN A CA 1
ATOM 550 C C . GLN A 1 72 ? -32.373 16.034 -16.151 1.00 71.31 72 GLN A C 1
ATOM 552 O O . GLN A 1 72 ? -32.860 17.002 -16.735 1.00 71.31 72 GLN A O 1
ATOM 557 N N . LEU A 1 73 ? -31.057 15.885 -16.001 1.00 78.44 73 LEU A N 1
ATOM 558 C CA . LEU A 1 73 ? -30.084 16.722 -16.698 1.00 78.44 73 LEU A CA 1
ATOM 559 C C . LEU A 1 73 ? -30.091 16.322 -18.179 1.00 78.44 73 LEU A C 1
ATOM 561 O O . LEU A 1 73 ? -29.584 15.262 -18.544 1.00 78.44 73 LEU A O 1
ATOM 565 N N . SER A 1 74 ? -30.713 17.140 -19.026 1.00 79.69 74 SER A N 1
ATOM 566 C CA . SER A 1 74 ? -30.613 17.007 -20.479 1.00 79.69 74 SER A CA 1
ATOM 567 C C . SER A 1 74 ? -29.345 17.713 -20.957 1.00 79.69 74 SER A C 1
ATOM 569 O O . SER A 1 74 ? -29.088 18.863 -20.605 1.00 79.69 74 SER A O 1
ATOM 571 N N . PHE A 1 75 ? -28.533 16.998 -21.733 1.00 77.25 75 PHE A N 1
ATOM 572 C CA . PHE A 1 75 ? -27.369 17.554 -22.413 1.00 77.25 75 PHE A CA 1
ATOM 573 C C . PHE A 1 75 ? -27.755 17.872 -23.855 1.00 77.25 75 PHE A C 1
ATOM 575 O O . PHE A 1 75 ? -28.194 16.985 -24.587 1.00 77.25 75 PHE A O 1
ATOM 582 N N . ASP A 1 76 ? -27.596 19.134 -24.247 1.00 76.69 76 ASP A N 1
ATOM 583 C CA . ASP A 1 76 ? -27.809 19.586 -25.618 1.00 76.69 76 ASP A CA 1
ATOM 584 C C . ASP A 1 76 ? -26.469 19.621 -26.368 1.00 76.69 76 ASP A C 1
ATOM 586 O O . ASP A 1 76 ? -25.608 20.465 -26.112 1.00 76.69 76 ASP A O 1
ATOM 590 N N . PHE A 1 77 ? -26.285 18.678 -27.292 1.00 72.00 77 PHE A N 1
ATOM 591 C CA . PHE A 1 77 ? -25.076 18.559 -28.113 1.00 72.00 77 PHE A CA 1
ATOM 592 C C . PHE A 1 77 ? -25.095 19.467 -29.352 1.00 72.00 77 PHE A C 1
ATOM 594 O O . PHE A 1 77 ? -24.112 19.523 -30.086 1.00 72.00 77 PHE A O 1
ATOM 601 N N . SER A 1 78 ? -26.169 20.232 -29.571 1.00 73.19 78 SER A N 1
ATOM 602 C CA . SER A 1 78 ? -26.308 21.132 -30.729 1.00 73.19 78 SER A CA 1
ATOM 603 C C . SER A 1 78 ? -25.327 22.311 -30.704 1.00 73.19 78 SER A C 1
ATOM 605 O O . SER A 1 78 ? -25.152 22.999 -31.706 1.00 73.19 78 SER A O 1
ATOM 607 N N . SER A 1 79 ? -24.685 22.557 -29.557 1.00 62.56 79 SER A N 1
ATOM 608 C CA . SER A 1 79 ? -23.739 23.664 -29.370 1.00 62.56 79 SER A CA 1
ATOM 609 C C . SER A 1 79 ? -22.301 23.313 -29.755 1.00 62.56 79 SER A C 1
ATOM 611 O O . SER A 1 79 ? -21.440 24.192 -29.739 1.00 62.56 79 SER A O 1
ATOM 613 N N . GLN A 1 80 ? -22.018 22.058 -30.114 1.00 63.97 80 GLN A N 1
ATOM 614 C CA . GLN A 1 80 ? -20.693 21.665 -30.579 1.00 63.97 80 GLN A CA 1
ATOM 615 C C . GLN A 1 80 ? -20.561 22.020 -32.065 1.00 63.97 80 GLN A C 1
ATOM 617 O O . GLN A 1 80 ? -20.659 21.174 -32.948 1.00 63.97 80 GLN A O 1
ATOM 622 N N . LYS A 1 81 ? -20.394 23.318 -32.343 1.00 64.44 81 LYS A N 1
ATOM 623 C CA . LYS A 1 81 ? -19.890 23.782 -33.636 1.00 64.44 81 LYS A CA 1
ATOM 624 C C . LYS A 1 81 ? -18.463 23.256 -33.760 1.00 64.44 81 LYS A C 1
ATOM 626 O O . LYS A 1 81 ? -17.553 23.774 -33.121 1.00 64.44 81 LYS A O 1
ATOM 631 N N . ASP A 1 82 ? -18.287 22.197 -34.540 1.00 64.75 82 ASP A N 1
ATOM 632 C CA . ASP A 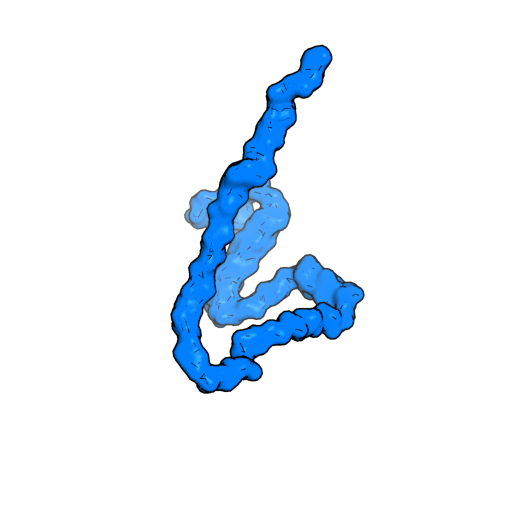1 82 ? -16.981 21.860 -35.085 1.00 64.75 82 ASP A CA 1
ATOM 633 C C . ASP A 1 82 ? -16.525 23.067 -35.915 1.00 64.75 82 ASP A C 1
ATOM 635 O O . ASP A 1 82 ? -17.098 23.345 -36.970 1.00 64.75 82 ASP A O 1
ATOM 639 N N . ASP A 1 83 ? -15.519 23.805 -35.439 1.00 63.41 83 ASP A N 1
ATOM 640 C CA . ASP A 1 83 ? -14.744 24.745 -36.254 1.00 63.41 83 ASP A CA 1
ATOM 641 C C . ASP A 1 83 ? -13.963 23.940 -37.312 1.00 63.41 83 ASP A C 1
ATOM 643 O O . ASP A 1 83 ? -12.752 23.733 -37.241 1.00 63.41 83 ASP A O 1
ATOM 647 N N . LYS A 1 84 ? -14.694 23.423 -38.299 1.00 60.06 84 LYS A N 1
ATOM 648 C CA . LYS A 1 84 ? -14.190 23.053 -39.615 1.00 60.06 84 LYS A CA 1
ATOM 649 C C . LYS A 1 84 ? -14.561 24.191 -40.547 1.00 60.06 84 LYS A C 1
ATOM 651 O O . LYS A 1 84 ? -15.645 24.176 -41.108 1.00 60.06 84 LYS A O 1
ATOM 656 N N . ASP A 1 85 ? -13.700 25.198 -40.598 1.00 59.34 85 ASP A N 1
ATOM 657 C CA . ASP A 1 85 ? -13.324 25.939 -41.808 1.00 59.34 85 ASP A CA 1
ATOM 658 C C . ASP A 1 85 ? -12.607 27.230 -41.397 1.00 59.34 85 ASP A C 1
ATOM 660 O O . ASP A 1 85 ? -13.197 28.281 -41.157 1.00 59.34 85 ASP A O 1
ATOM 664 N N . SER A 1 86 ? -11.285 27.151 -41.325 1.00 54.06 86 SER A N 1
ATOM 665 C CA . SER A 1 86 ? -10.413 28.286 -41.621 1.00 54.06 86 SER A CA 1
ATOM 666 C C . SER A 1 86 ? -9.175 27.715 -42.296 1.00 54.06 86 SER A C 1
ATOM 668 O O . SER A 1 86 ? -8.184 27.376 -41.650 1.00 54.06 86 SER A O 1
ATOM 670 N N . ALA A 1 87 ? -9.340 27.487 -43.599 1.00 48.41 87 ALA A N 1
ATOM 671 C CA . ALA A 1 87 ? -8.260 27.408 -44.572 1.00 48.41 87 ALA A CA 1
ATOM 672 C C . ALA A 1 87 ? -7.787 28.823 -44.932 1.00 48.41 87 ALA A C 1
ATOM 674 O O . ALA A 1 87 ? -8.638 29.743 -44.903 1.00 48.41 87 ALA A O 1
#

Radius of gyration: 24.54 Å; chains: 1; bounding box: 56×43×56 Å

Secondary structure (DSSP, 8-state):
---HHHHHHHTT--TT--HHHHHHHHHHHHHHHH---PPPHHHHHHHHHHTT-------S----SS----------GGG--------